Protein AF-A0A537E1N9-F1 (afdb_monomer_lite)

Radius of gyration: 17.87 Å; chains: 1; bounding box: 40×22×60 Å

pLDDT: mean 83.72, std 6.32, range [52.47, 90.75]

Structure (mmCIF, N/CA/C/O backbone):
data_AF-A0A537E1N9-F1
#
_entry.id   AF-A0A537E1N9-F1
#
loop_
_atom_site.group_PDB
_atom_site.id
_atom_site.type_symbol
_atom_site.label_atom_id
_atom_site.label_alt_id
_atom_site.label_comp_id
_atom_site.label_asym_id
_atom_site.label_entity_id
_atom_site.label_seq_id
_atom_site.pdbx_PDB_ins_code
_atom_site.Cartn_x
_atom_site.Cartn_y
_atom_site.Cartn_z
_atom_site.occupancy
_atom_site.B_iso_or_equiv
_atom_site.auth_seq_id
_atom_site.auth_comp_id
_atom_site.auth_asym_id
_atom_site.auth_atom_id
_atom_site.pdbx_PDB_model_num
ATOM 1 N N . MET A 1 1 ? 15.826 2.713 -24.690 1.00 70.06 1 MET A N 1
ATOM 2 C CA . MET A 1 1 ? 16.050 1.469 -23.921 1.00 70.06 1 MET A CA 1
ATOM 3 C C . MET A 1 1 ? 15.708 1.802 -22.484 1.00 70.06 1 MET A C 1
ATOM 5 O O . MET A 1 1 ? 16.089 2.892 -22.082 1.00 70.06 1 MET A O 1
ATOM 9 N N . LEU A 1 2 ? 14.969 0.940 -21.779 1.00 77.25 2 LEU A N 1
ATOM 10 C CA . LEU A 1 2 ? 14.590 1.187 -20.383 1.00 77.25 2 LEU A CA 1
ATOM 11 C C . LEU A 1 2 ? 15.850 1.271 -19.515 1.00 77.25 2 LEU A C 1
ATOM 13 O O . LEU A 1 2 ? 16.695 0.376 -19.615 1.00 77.25 2 LEU A O 1
ATOM 17 N N . ASP A 1 3 ? 15.978 2.306 -18.683 1.00 83.69 3 ASP A N 1
ATOM 18 C CA . ASP A 1 3 ? 17.083 2.378 -17.725 1.00 83.69 3 ASP A CA 1
ATOM 19 C C . ASP A 1 3 ? 17.012 1.169 -16.757 1.00 83.69 3 ASP A C 1
ATOM 21 O O . ASP A 1 3 ? 15.961 0.927 -16.145 1.00 83.69 3 ASP A O 1
ATOM 25 N N . PRO A 1 4 ? 18.099 0.379 -16.615 1.00 82.75 4 PRO A N 1
ATOM 26 C CA . PRO A 1 4 ? 18.143 -0.790 -15.738 1.00 82.75 4 PRO A CA 1
ATOM 27 C C . PRO A 1 4 ? 17.722 -0.534 -14.284 1.00 82.75 4 PRO A C 1
ATOM 29 O O . PRO A 1 4 ? 17.327 -1.483 -13.607 1.00 82.75 4 PRO A O 1
ATOM 32 N N . ILE A 1 5 ? 17.793 0.710 -13.791 1.00 86.69 5 ILE A N 1
ATOM 33 C CA . ILE A 1 5 ? 17.383 1.062 -12.422 1.00 86.69 5 ILE A CA 1
ATOM 34 C C . ILE A 1 5 ? 15.853 1.106 -12.247 1.00 86.69 5 ILE A C 1
ATOM 36 O O . ILE A 1 5 ? 15.350 0.852 -11.153 1.00 86.69 5 ILE A O 1
ATOM 40 N N . VAL A 1 6 ? 15.094 1.384 -13.315 1.00 84.81 6 VAL A N 1
ATOM 41 C CA . VAL A 1 6 ? 13.657 1.713 -13.240 1.00 84.81 6 VAL A CA 1
ATOM 42 C C . VAL A 1 6 ? 12.840 0.534 -12.732 1.00 84.81 6 VAL A C 1
ATOM 44 O O . VAL A 1 6 ? 12.013 0.684 -11.833 1.00 84.81 6 VAL A O 1
ATOM 47 N N . LEU A 1 7 ? 13.081 -0.656 -13.281 1.00 84.88 7 LEU A N 1
ATOM 48 C CA . LEU A 1 7 ? 12.301 -1.841 -12.942 1.00 84.88 7 LEU A CA 1
ATOM 49 C C . LEU A 1 7 ? 12.525 -2.290 -11.478 1.00 84.88 7 LEU A C 1
ATOM 51 O O . LEU A 1 7 ? 11.532 -2.473 -10.769 1.00 84.88 7 LEU A O 1
ATOM 55 N N . PRO A 1 8 ? 13.772 -2.383 -10.962 1.00 87.06 8 PRO A N 1
ATOM 56 C CA . PRO A 1 8 ? 14.021 -2.574 -9.531 1.00 87.06 8 PRO A CA 1
ATOM 57 C C . PRO A 1 8 ? 13.360 -1.518 -8.637 1.00 87.06 8 PRO A C 1
ATOM 59 O O . PRO A 1 8 ? 12.795 -1.870 -7.601 1.00 87.06 8 PRO A O 1
ATOM 62 N N . THR A 1 9 ? 13.390 -0.237 -9.025 1.00 87.81 9 THR A N 1
ATOM 63 C CA . THR A 1 9 ? 12.743 0.840 -8.260 1.00 87.81 9 THR A CA 1
ATOM 64 C C . THR A 1 9 ? 11.230 0.648 -8.182 1.00 87.81 9 THR A C 1
ATOM 66 O O . THR A 1 9 ? 10.661 0.760 -7.097 1.00 87.81 9 THR A O 1
ATOM 69 N N . LEU A 1 10 ? 10.571 0.310 -9.293 1.00 86.94 10 LEU A N 1
ATOM 70 C CA . LEU A 1 10 ? 9.128 0.056 -9.312 1.00 86.94 10 LEU A CA 1
ATOM 71 C C . LEU A 1 10 ? 8.748 -1.157 -8.453 1.00 86.94 10 LEU A C 1
ATOM 73 O O . LEU A 1 10 ? 7.778 -1.084 -7.699 1.00 86.94 10 LEU A O 1
ATOM 77 N N . TYR A 1 11 ? 9.538 -2.236 -8.487 1.00 87.00 11 TYR A N 1
ATOM 78 C CA . TYR A 1 11 ? 9.317 -3.383 -7.601 1.00 87.00 11 TYR A CA 1
ATOM 79 C C . TYR A 1 11 ? 9.483 -3.021 -6.126 1.00 87.00 11 TYR A C 1
ATOM 81 O O . TYR A 1 11 ? 8.659 -3.419 -5.303 1.00 87.00 11 TYR A O 1
ATOM 89 N N . PHE A 1 12 ? 10.509 -2.241 -5.785 1.00 88.62 12 PHE A N 1
ATOM 90 C CA . PHE A 1 12 ? 10.712 -1.771 -4.418 1.00 88.62 12 PHE A CA 1
ATOM 91 C C . PHE A 1 12 ? 9.516 -0.946 -3.919 1.00 88.62 12 PHE A C 1
ATOM 93 O O . PHE A 1 12 ? 9.004 -1.205 -2.828 1.00 88.62 12 PHE A O 1
ATOM 100 N N . ILE A 1 13 ? 9.033 -0.001 -4.734 1.00 88.94 13 ILE A N 1
ATOM 101 C CA . ILE A 1 13 ? 7.858 0.824 -4.416 1.00 88.94 13 ILE A CA 1
ATOM 102 C C . ILE A 1 13 ? 6.621 -0.058 -4.213 1.00 88.94 13 ILE A C 1
ATOM 104 O O . ILE A 1 13 ? 5.921 0.104 -3.216 1.00 88.94 13 ILE A O 1
ATOM 108 N N . ALA A 1 14 ? 6.381 -1.021 -5.104 1.00 86.12 14 ALA A N 1
ATOM 109 C CA . ALA A 1 14 ? 5.219 -1.900 -5.022 1.00 86.12 14 ALA A CA 1
ATOM 110 C C . ALA A 1 14 ? 5.235 -2.791 -3.766 1.00 86.12 14 ALA A C 1
ATOM 112 O O . ALA A 1 14 ? 4.211 -2.957 -3.106 1.00 86.12 14 ALA A O 1
ATOM 113 N N . VAL A 1 15 ? 6.398 -3.329 -3.381 1.00 88.81 15 VAL A N 1
ATOM 114 C CA . VAL A 1 15 ? 6.542 -4.104 -2.135 1.00 88.81 15 VAL A CA 1
ATOM 115 C C . VAL A 1 15 ? 6.265 -3.230 -0.911 1.00 88.81 15 VAL A C 1
ATOM 117 O O . VAL A 1 15 ? 5.561 -3.650 0.007 1.00 88.81 15 VAL A O 1
ATOM 120 N N . LEU A 1 16 ? 6.789 -2.005 -0.895 1.00 90.62 16 LEU A N 1
ATOM 121 C CA . LEU A 1 16 ? 6.580 -1.059 0.199 1.00 90.62 16 LEU A CA 1
ATOM 122 C C . LEU A 1 16 ? 5.106 -0.635 0.316 1.00 90.62 16 LEU A C 1
ATOM 124 O O . LEU A 1 16 ? 4.563 -0.594 1.422 1.00 90.62 16 LEU A O 1
ATOM 128 N N . GLU A 1 17 ? 4.433 -0.406 -0.811 1.00 87.56 17 GLU A N 1
ATOM 129 C CA . GLU A 1 17 ? 2.990 -0.159 -0.860 1.00 87.56 17 GLU A CA 1
ATOM 130 C C . GLU A 1 17 ? 2.198 -1.335 -0.270 1.00 87.56 17 GLU A C 1
ATOM 132 O O . GLU A 1 17 ? 1.332 -1.120 0.581 1.00 87.56 17 GLU A O 1
ATOM 137 N N . LEU A 1 18 ? 2.530 -2.577 -0.642 1.00 87.81 18 LEU A N 1
ATOM 138 C CA . LEU A 1 18 ? 1.873 -3.773 -0.105 1.00 87.81 18 LEU A CA 1
ATOM 139 C C . LEU A 1 18 ? 2.027 -3.894 1.416 1.00 87.81 18 LEU A C 1
ATOM 141 O O . LEU A 1 18 ? 1.071 -4.267 2.098 1.00 87.81 18 LEU A O 1
ATOM 145 N N . ILE A 1 19 ? 3.192 -3.543 1.971 1.00 89.69 19 ILE A N 1
ATOM 146 C CA . ILE A 1 19 ? 3.408 -3.528 3.427 1.00 89.69 19 ILE A CA 1
ATOM 147 C C . ILE A 1 19 ? 2.465 -2.521 4.099 1.00 89.69 19 ILE A C 1
ATOM 149 O O . ILE A 1 19 ? 1.824 -2.848 5.103 1.00 89.69 19 ILE A O 1
ATOM 153 N N . PHE A 1 20 ? 2.335 -1.312 3.546 1.00 89.31 20 PHE A N 1
ATOM 154 C CA . PHE A 1 20 ? 1.418 -0.311 4.091 1.00 89.31 20 PHE A CA 1
ATOM 155 C C . PHE A 1 20 ? -0.040 -0.738 3.981 1.00 89.31 20 PHE A C 1
ATOM 157 O O . PHE A 1 20 ? -0.781 -0.617 4.956 1.00 89.31 20 PHE A O 1
ATOM 164 N N . GLN A 1 21 ? -0.446 -1.294 2.843 1.00 85.00 21 GLN A N 1
ATOM 165 C CA . GLN A 1 21 ? -1.798 -1.807 2.645 1.00 85.00 21 GLN A CA 1
ATOM 166 C C . GLN A 1 21 ? -2.130 -2.947 3.616 1.00 85.00 21 GLN A C 1
ATOM 168 O O . GLN A 1 21 ? -3.184 -2.927 4.253 1.00 85.00 21 GLN A O 1
ATOM 173 N N . ALA A 1 22 ? -1.211 -3.896 3.817 1.00 86.44 22 ALA A N 1
ATOM 174 C CA . ALA A 1 22 ? -1.373 -4.953 4.814 1.00 86.44 22 ALA A CA 1
ATOM 175 C C . ALA A 1 22 ? -1.534 -4.372 6.229 1.00 86.44 22 ALA A C 1
ATOM 177 O O . ALA A 1 22 ? -2.405 -4.797 6.994 1.00 86.44 22 ALA A O 1
ATOM 178 N N . GLY A 1 23 ? -0.748 -3.345 6.560 1.00 86.69 23 GLY A N 1
ATOM 179 C CA . GLY A 1 23 ? -0.878 -2.605 7.809 1.00 86.69 23 GLY A CA 1
ATOM 180 C C . GLY A 1 23 ? -2.237 -1.913 7.965 1.00 86.69 23 GLY A C 1
ATOM 181 O O . GLY A 1 23 ? -2.839 -1.991 9.037 1.00 86.69 23 GLY A O 1
ATOM 182 N N . VAL A 1 24 ? -2.757 -1.285 6.904 1.00 87.19 24 VAL A N 1
ATOM 183 C CA . VAL A 1 24 ? -4.100 -0.676 6.883 1.00 87.19 24 VAL A CA 1
ATOM 184 C C . VAL A 1 24 ? -5.161 -1.720 7.206 1.00 87.19 24 VAL A C 1
ATOM 186 O O . VAL A 1 24 ? -5.960 -1.501 8.113 1.00 87.19 24 VAL A O 1
ATOM 189 N N . VAL A 1 25 ? -5.148 -2.868 6.522 1.00 84.81 25 VAL A N 1
ATOM 190 C CA . VAL A 1 25 ? -6.116 -3.952 6.753 1.00 84.81 25 VAL A CA 1
ATOM 191 C C . VAL A 1 25 ? -6.033 -4.459 8.196 1.00 84.81 25 VAL A C 1
ATOM 193 O O . VAL A 1 25 ? -7.060 -4.604 8.862 1.00 84.81 25 VAL A O 1
ATOM 196 N N . PHE A 1 26 ? -4.818 -4.653 8.718 1.00 87.38 26 PHE A N 1
ATOM 197 C CA . PHE A 1 26 ? -4.600 -5.092 10.095 1.00 87.38 26 PHE A CA 1
ATOM 198 C C . PHE A 1 26 ? -5.163 -4.102 11.128 1.00 87.38 26 PHE A C 1
ATOM 200 O O . PHE A 1 26 ? -5.935 -4.489 12.012 1.00 87.38 26 PHE A O 1
ATOM 207 N N . TYR A 1 27 ? -4.814 -2.816 11.027 1.00 86.00 27 TYR A N 1
ATOM 208 C CA . TYR A 1 27 ? -5.291 -1.809 11.978 1.00 86.00 27 TYR A CA 1
ATOM 209 C C . TYR A 1 27 ? -6.782 -1.520 11.816 1.00 86.00 27 TYR A C 1
ATOM 211 O O . TYR A 1 27 ? -7.466 -1.285 12.812 1.00 86.00 27 TYR A O 1
ATOM 219 N N . ALA A 1 28 ? -7.318 -1.609 10.600 1.00 85.38 28 ALA A N 1
ATOM 220 C CA . ALA A 1 28 ? -8.743 -1.467 10.358 1.00 85.38 28 ALA A CA 1
ATOM 221 C C . ALA A 1 28 ? -9.544 -2.607 11.010 1.00 85.38 28 ALA A C 1
ATOM 223 O O . ALA A 1 28 ? -10.547 -2.367 11.689 1.00 85.38 28 ALA A O 1
ATOM 224 N N . TYR A 1 29 ? -9.063 -3.849 10.899 1.00 84.50 29 TYR A N 1
ATOM 225 C CA . TYR A 1 29 ? -9.638 -4.978 11.628 1.00 84.50 29 TYR A CA 1
ATOM 226 C C . TYR A 1 29 ? -9.588 -4.751 13.146 1.00 84.50 29 TYR A C 1
ATOM 228 O O . TYR A 1 29 ? -10.586 -4.944 13.844 1.00 84.50 29 TYR A O 1
ATOM 236 N N . LYS A 1 30 ? -8.456 -4.252 13.659 1.00 84.50 30 LYS A N 1
ATOM 237 C CA . LYS A 1 30 ? -8.300 -3.929 15.083 1.00 84.50 30 LYS A CA 1
ATOM 238 C C . LYS A 1 30 ? -9.312 -2.885 15.562 1.00 84.50 30 LYS A C 1
ATOM 240 O O . LYS A 1 30 ? -9.941 -3.097 16.593 1.00 84.50 30 LYS A O 1
ATOM 245 N N . VAL A 1 31 ? -9.504 -1.800 14.810 1.00 83.00 31 VAL A N 1
ATOM 246 C CA . VAL A 1 31 ? -10.512 -0.770 15.115 1.00 83.00 31 VAL A CA 1
ATOM 247 C C . VAL A 1 31 ? -11.913 -1.375 15.134 1.00 83.00 31 VAL A C 1
ATOM 249 O O . VAL A 1 31 ? -12.638 -1.165 16.099 1.00 83.00 31 VAL A O 1
ATOM 252 N N . THR A 1 32 ? -12.256 -2.205 14.144 1.00 85.06 32 THR A N 1
ATOM 253 C CA . THR A 1 32 ? -13.564 -2.891 14.071 1.00 85.06 32 THR A CA 1
ATOM 254 C C . THR A 1 32 ? -13.861 -3.702 15.325 1.00 85.06 32 THR A C 1
ATOM 256 O O . THR A 1 32 ? -14.991 -3.720 15.808 1.00 85.06 32 THR A O 1
ATOM 259 N N . ARG A 1 33 ? -12.836 -4.355 15.884 1.00 82.19 33 ARG A N 1
ATOM 260 C CA . ARG A 1 33 ? -12.965 -5.129 17.119 1.00 82.19 33 ARG A CA 1
ATOM 261 C C . ARG A 1 33 ? -13.255 -4.251 18.343 1.00 82.19 33 ARG A C 1
ATOM 263 O O . ARG A 1 33 ? -13.871 -4.737 19.283 1.00 82.19 33 ARG A O 1
ATOM 270 N N . ILE A 1 34 ? -12.804 -2.995 18.344 1.00 81.00 34 ILE A N 1
ATOM 271 C CA . ILE A 1 34 ? -12.964 -2.059 19.466 1.00 81.00 34 ILE A CA 1
ATOM 272 C C . ILE A 1 34 ? -14.288 -1.298 19.362 1.00 81.00 34 ILE A C 1
ATOM 274 O O . ILE A 1 34 ? -15.034 -1.226 20.330 1.00 81.00 34 ILE A O 1
ATOM 278 N N . THR A 1 35 ? -14.585 -0.724 18.196 1.00 79.19 35 THR A N 1
ATOM 279 C CA . THR A 1 35 ? -15.746 0.159 18.003 1.00 79.19 35 THR A CA 1
ATOM 280 C C . THR A 1 35 ? -17.029 -0.589 17.660 1.00 79.19 35 THR A C 1
ATOM 282 O O . THR A 1 35 ? -18.100 0.011 17.625 1.00 79.19 35 THR A O 1
ATOM 285 N N . GLY A 1 36 ? -16.926 -1.880 17.342 1.00 74.94 36 GLY A N 1
ATOM 286 C CA . GLY A 1 36 ? -17.983 -2.599 16.648 1.00 74.94 36 GLY A CA 1
ATOM 287 C C . GLY A 1 36 ? -18.074 -2.199 15.173 1.00 74.94 36 GLY A C 1
ATOM 288 O O . GLY A 1 36 ? -17.376 -1.309 14.677 1.00 74.94 36 GLY A O 1
ATOM 289 N N . SER A 1 37 ? -18.942 -2.901 14.451 1.00 75.56 37 SER A N 1
ATOM 290 C CA . SER A 1 37 ? -19.114 -2.763 13.007 1.00 75.56 37 SER A CA 1
ATOM 291 C C . SER A 1 37 ? -20.320 -1.877 12.689 1.00 75.56 37 SER A C 1
ATOM 293 O O . SER A 1 37 ? -21.457 -2.289 12.904 1.00 75.56 37 SER A O 1
ATOM 295 N N . PHE A 1 38 ? -20.090 -0.683 12.133 1.00 82.75 38 PHE A N 1
ATOM 296 C CA . PHE A 1 38 ? -21.149 0.155 11.559 1.00 82.7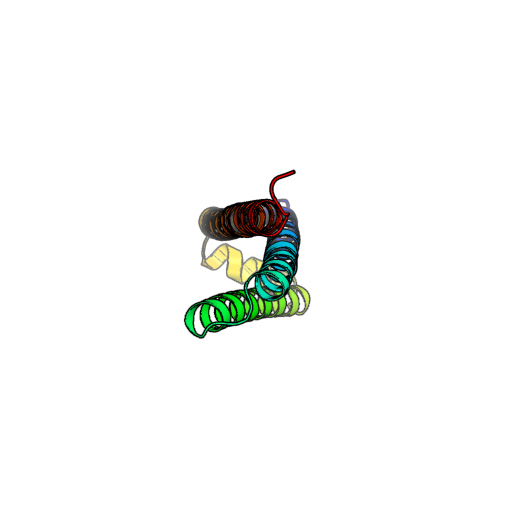5 38 PHE A CA 1
ATOM 297 C C . PHE A 1 38 ? -20.991 0.280 10.041 1.00 82.75 38 PHE A C 1
ATOM 299 O O . PHE A 1 38 ? -19.882 0.224 9.512 1.00 82.75 38 PHE A O 1
ATOM 306 N N . ARG A 1 39 ? -22.111 0.472 9.331 1.00 79.19 39 ARG A N 1
ATOM 307 C CA . ARG A 1 39 ? -22.190 0.351 7.864 1.00 79.19 39 ARG A CA 1
ATOM 308 C C . ARG A 1 39 ? -21.160 1.201 7.108 1.00 79.19 39 ARG A C 1
ATOM 310 O O . ARG A 1 39 ? -20.580 0.730 6.136 1.00 79.19 39 ARG A O 1
ATOM 317 N N . ALA A 1 40 ? -20.912 2.438 7.536 1.00 80.25 40 ALA A N 1
ATOM 318 C CA . ALA A 1 40 ? -19.911 3.288 6.889 1.00 80.25 40 ALA A CA 1
ATOM 319 C C . ALA A 1 40 ? -18.480 2.764 7.108 1.00 80.25 40 ALA A C 1
ATOM 321 O O . ALA A 1 40 ? -17.702 2.699 6.161 1.00 80.25 40 ALA A O 1
ATOM 322 N N . TRP A 1 41 ? -18.153 2.306 8.317 1.00 82.50 41 TRP A N 1
ATOM 323 C CA . TRP A 1 41 ? -16.852 1.713 8.619 1.00 82.50 41 TRP A CA 1
ATOM 324 C C . TRP A 1 41 ? -16.603 0.423 7.839 1.00 82.50 41 TRP A C 1
ATOM 326 O O . TRP A 1 41 ? -15.545 0.269 7.238 1.00 82.50 41 TRP A O 1
ATOM 336 N N . THR A 1 42 ? -17.598 -0.461 7.735 1.00 83.38 42 THR A N 1
ATOM 337 C CA . THR A 1 42 ? -17.473 -1.675 6.912 1.00 83.38 42 THR A CA 1
ATOM 338 C C . THR A 1 42 ? -17.254 -1.367 5.437 1.00 83.38 42 THR A C 1
ATOM 340 O O . THR A 1 42 ? -16.474 -2.057 4.791 1.00 83.38 42 THR A O 1
ATOM 343 N N . MET A 1 43 ? -17.899 -0.322 4.903 1.00 84.88 43 MET A N 1
ATOM 344 C CA . MET A 1 43 ? -17.700 0.100 3.510 1.00 84.88 43 MET A CA 1
ATOM 345 C C . MET A 1 43 ? -16.287 0.651 3.287 1.00 84.88 43 MET A C 1
ATOM 347 O O . MET A 1 43 ? -15.676 0.351 2.267 1.00 84.88 43 MET A O 1
ATOM 351 N N . ILE A 1 44 ? -15.747 1.404 4.251 1.00 83.56 44 ILE A N 1
ATOM 352 C CA . ILE A 1 44 ? -14.364 1.902 4.212 1.00 83.56 44 ILE A CA 1
ATOM 353 C C . ILE A 1 44 ? -13.371 0.734 4.226 1.00 83.56 44 ILE A C 1
ATOM 355 O O . ILE A 1 44 ? -12.458 0.694 3.404 1.00 83.56 44 ILE A O 1
ATOM 359 N N . ILE A 1 45 ? -13.571 -0.249 5.109 1.00 80.75 45 ILE A N 1
ATOM 360 C CA . ILE A 1 45 ? -12.723 -1.447 5.156 1.00 80.75 45 ILE A CA 1
ATOM 361 C C . ILE A 1 45 ? -12.807 -2.226 3.850 1.00 80.75 45 ILE A C 1
ATOM 363 O O . ILE A 1 45 ? -11.770 -2.580 3.299 1.00 80.75 45 ILE A O 1
ATOM 367 N N . ALA A 1 46 ? -14.016 -2.460 3.338 1.00 84.88 46 ALA A N 1
ATOM 368 C CA . ALA A 1 46 ? -14.212 -3.162 2.077 1.00 84.88 46 ALA A CA 1
ATOM 369 C C . ALA A 1 46 ? -13.510 -2.444 0.915 1.00 84.88 46 ALA A C 1
ATOM 371 O O . ALA A 1 46 ? -12.846 -3.096 0.114 1.00 84.88 46 ALA A O 1
ATOM 372 N N . ALA A 1 47 ? -13.591 -1.110 0.854 1.00 85.75 47 ALA A N 1
ATOM 373 C CA . ALA A 1 47 ? -12.883 -0.318 -0.146 1.00 85.75 47 ALA A CA 1
ATOM 374 C C . ALA A 1 47 ? -11.362 -0.494 -0.033 1.00 85.75 47 ALA A C 1
ATOM 376 O O . ALA A 1 47 ? -10.706 -0.765 -1.036 1.00 85.75 47 ALA A O 1
ATOM 377 N N . PHE A 1 48 ? -10.798 -0.420 1.177 1.00 82.69 48 PHE A N 1
ATOM 378 C CA . PHE A 1 48 ? -9.368 -0.665 1.370 1.00 82.69 48 PHE A CA 1
ATOM 379 C C . PHE A 1 48 ? -8.968 -2.089 0.991 1.00 82.69 48 PHE A C 1
ATOM 381 O O . PHE A 1 48 ? -7.978 -2.260 0.290 1.00 82.69 48 PHE A O 1
ATOM 388 N N . SER A 1 49 ? -9.751 -3.099 1.374 1.00 82.06 49 SER A N 1
ATOM 389 C CA . SER A 1 49 ? -9.498 -4.488 0.982 1.00 82.06 49 SER A CA 1
ATOM 390 C C . SER A 1 49 ? -9.524 -4.675 -0.536 1.00 82.06 49 SER A C 1
ATOM 392 O O . SER A 1 49 ? -8.655 -5.355 -1.072 1.00 82.06 49 SER A O 1
ATOM 394 N N . LEU A 1 50 ? -10.471 -4.048 -1.243 1.00 87.69 50 LEU A N 1
ATOM 395 C CA . LEU A 1 50 ? -10.533 -4.091 -2.707 1.00 87.69 50 LEU A CA 1
ATOM 396 C C . LEU A 1 50 ? -9.313 -3.429 -3.354 1.00 87.69 50 LEU A C 1
ATOM 398 O O . LEU A 1 50 ? -8.741 -4.004 -4.277 1.00 87.69 50 LEU A O 1
ATOM 402 N N . LEU A 1 51 ? -8.881 -2.270 -2.848 1.00 83.81 51 LEU A N 1
ATOM 403 C CA . LEU A 1 51 ? -7.663 -1.603 -3.317 1.00 83.81 51 LEU A CA 1
ATOM 404 C C . LEU A 1 51 ? -6.420 -2.468 -3.071 1.00 83.81 51 LEU A C 1
ATOM 406 O O . LEU A 1 51 ? -5.568 -2.583 -3.945 1.00 83.81 51 LEU A O 1
ATOM 410 N N . THR A 1 52 ? -6.343 -3.147 -1.923 1.00 80.75 52 THR A N 1
ATOM 411 C CA . THR A 1 52 ? -5.252 -4.088 -1.641 1.00 80.75 52 THR A CA 1
ATOM 412 C C . THR A 1 52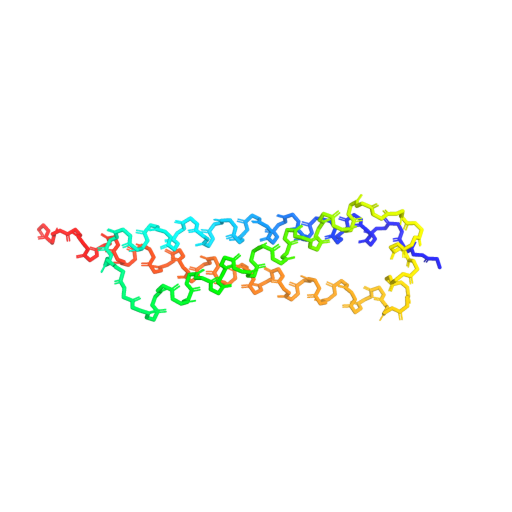 ? -5.249 -5.265 -2.610 1.00 80.75 52 THR A C 1
ATOM 414 O O . THR A 1 52 ? -4.204 -5.620 -3.150 1.00 80.75 52 THR A O 1
ATOM 417 N N . ILE A 1 53 ? -6.416 -5.854 -2.883 1.00 84.56 53 ILE A N 1
ATOM 418 C CA . ILE A 1 53 ? -6.545 -6.932 -3.872 1.00 84.56 53 ILE A CA 1
ATOM 419 C C . ILE A 1 53 ? -6.106 -6.435 -5.253 1.00 84.56 53 ILE A C 1
ATOM 421 O O . ILE A 1 53 ? -5.365 -7.136 -5.936 1.00 84.56 53 ILE A O 1
ATOM 425 N N . GLN A 1 54 ? -6.503 -5.224 -5.649 1.00 85.88 54 GLN A N 1
ATOM 426 C CA . GLN A 1 54 ? -6.088 -4.624 -6.914 1.00 85.88 54 GLN A CA 1
ATOM 427 C C . GLN A 1 54 ? -4.562 -4.486 -7.014 1.00 85.88 54 GLN A C 1
ATOM 429 O O . GLN A 1 54 ? -3.996 -4.902 -8.025 1.00 85.88 54 GLN A O 1
ATOM 434 N N . SER A 1 55 ? -3.888 -3.963 -5.984 1.00 82.19 55 SER A N 1
ATOM 435 C CA . SER A 1 55 ? -2.421 -3.839 -5.984 1.00 82.19 55 SER A CA 1
ATOM 436 C C . SER A 1 55 ? -1.728 -5.207 -6.018 1.00 82.19 55 SER A C 1
ATOM 438 O O . SER A 1 55 ? -0.760 -5.379 -6.758 1.00 82.19 55 SER A O 1
ATOM 440 N N . ILE A 1 56 ? -2.250 -6.215 -5.303 1.00 82.25 56 ILE A N 1
ATOM 441 C CA . ILE A 1 56 ? -1.733 -7.595 -5.366 1.00 82.25 56 ILE A CA 1
ATOM 442 C C . ILE A 1 56 ? -1.878 -8.164 -6.781 1.00 82.25 56 ILE A C 1
ATOM 444 O O . ILE A 1 56 ? -0.915 -8.695 -7.328 1.00 82.25 56 ILE A O 1
ATOM 448 N N . VAL A 1 57 ? -3.060 -8.042 -7.391 1.00 86.06 57 VAL A N 1
ATOM 449 C CA . VAL A 1 57 ? -3.311 -8.527 -8.756 1.00 86.06 57 VAL A CA 1
ATOM 450 C C . VAL A 1 57 ? -2.394 -7.821 -9.755 1.00 86.06 57 VAL A C 1
ATOM 452 O O . VAL A 1 57 ? -1.794 -8.484 -10.597 1.00 86.06 57 VAL A O 1
ATOM 455 N N . GLY A 1 58 ? -2.224 -6.501 -9.634 1.00 82.50 58 GLY A N 1
ATOM 456 C CA . GLY A 1 58 ? -1.303 -5.731 -10.471 1.00 82.50 58 GLY A CA 1
ATOM 457 C C . GLY A 1 58 ? 0.141 -6.225 -10.365 1.00 82.50 58 GLY A C 1
ATOM 458 O O . GLY A 1 58 ? 0.803 -6.428 -11.385 1.00 82.50 58 GLY A O 1
ATOM 459 N N . LEU A 1 59 ? 0.614 -6.501 -9.148 1.00 80.88 59 LEU A N 1
ATOM 460 C CA . LEU A 1 59 ? 1.954 -7.040 -8.919 1.00 80.88 59 LEU A CA 1
ATOM 461 C C . LEU A 1 59 ? 2.107 -8.460 -9.482 1.00 80.88 59 LEU A C 1
ATOM 463 O O . LEU A 1 59 ? 3.088 -8.736 -10.164 1.00 80.88 59 LEU A O 1
ATOM 467 N N . VAL A 1 60 ? 1.133 -9.347 -9.261 1.00 84.06 60 VAL A N 1
ATOM 468 C CA . VAL A 1 60 ? 1.155 -10.721 -9.795 1.00 84.06 60 VAL A CA 1
ATOM 469 C C . VAL A 1 60 ? 1.189 -10.720 -11.322 1.00 84.06 60 VAL A C 1
ATOM 471 O O . VAL A 1 60 ? 1.978 -11.457 -11.912 1.00 84.06 60 VAL A O 1
ATOM 474 N N . LEU A 1 61 ? 0.381 -9.878 -11.969 1.00 82.69 61 LEU A N 1
ATOM 475 C CA . LEU A 1 61 ? 0.396 -9.731 -13.425 1.00 82.69 61 LEU A CA 1
ATOM 476 C C . LEU A 1 61 ? 1.747 -9.209 -13.916 1.00 82.69 61 LEU A C 1
ATOM 478 O O . LEU A 1 61 ? 2.296 -9.756 -14.867 1.00 82.69 61 LEU A O 1
ATOM 482 N N . THR A 1 62 ? 2.314 -8.214 -13.230 1.00 81.12 62 THR A N 1
ATOM 483 C CA . THR A 1 62 ? 3.642 -7.675 -13.559 1.00 81.12 62 THR A CA 1
ATOM 484 C C . THR A 1 62 ? 4.724 -8.748 -13.423 1.00 81.12 62 THR A C 1
ATOM 486 O O . THR A 1 62 ? 5.563 -8.873 -14.299 1.00 81.12 62 THR A O 1
ATOM 489 N N . LEU A 1 63 ? 4.679 -9.586 -12.385 1.00 81.31 63 LEU A N 1
ATOM 490 C CA . LEU A 1 63 ? 5.628 -10.692 -12.205 1.00 8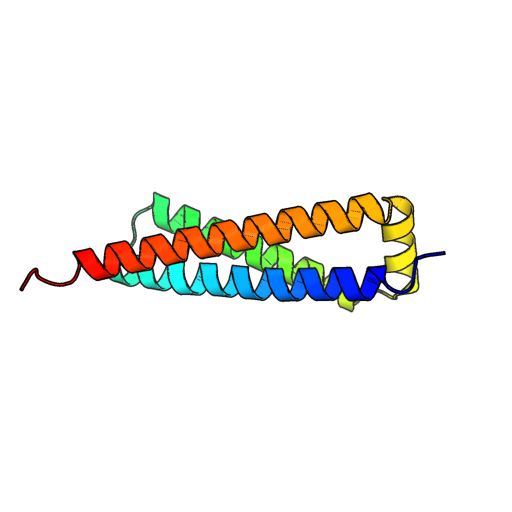1.31 63 LEU A CA 1
ATOM 491 C C . LEU A 1 63 ? 5.425 -11.849 -13.197 1.00 81.31 63 LEU A C 1
ATOM 493 O O . LEU A 1 63 ? 6.350 -12.626 -13.420 1.00 81.31 63 LEU A O 1
ATOM 497 N N . SER A 1 64 ? 4.226 -11.985 -13.767 1.00 82.94 64 SER A N 1
ATOM 498 C CA . SER A 1 64 ? 3.889 -13.048 -14.725 1.00 82.94 64 SER A CA 1
ATOM 499 C C . SER A 1 64 ? 4.239 -12.684 -16.170 1.00 82.94 64 SER A C 1
ATOM 501 O O . SER A 1 64 ? 4.254 -13.559 -17.035 1.00 82.94 64 SER A O 1
ATOM 503 N N . LEU A 1 65 ? 4.483 -11.402 -16.448 1.00 81.94 65 LEU A N 1
ATOM 504 C 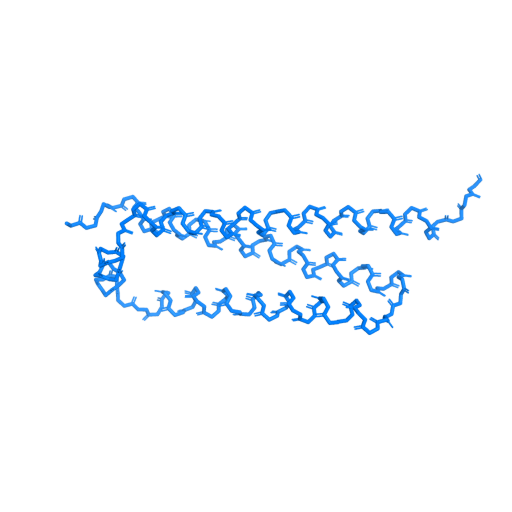CA . LEU A 1 65 ? 4.802 -10.909 -17.782 1.00 81.94 65 LEU A CA 1
ATOM 505 C C . LEU A 1 65 ? 6.309 -11.015 -18.071 1.00 81.94 65 LEU A C 1
ATOM 507 O O . LEU A 1 65 ? 7.132 -10.776 -17.184 1.00 81.94 65 LEU A O 1
ATOM 511 N N . PRO A 1 66 ? 6.696 -11.311 -19.325 1.00 86.06 66 PRO A N 1
ATOM 512 C CA . PRO A 1 66 ? 8.077 -11.180 -19.771 1.00 86.06 66 PRO A CA 1
ATOM 513 C C . PRO A 1 66 ? 8.607 -9.752 -19.563 1.00 86.06 66 PRO A C 1
ATOM 515 O O . PRO A 1 66 ? 7.910 -8.765 -19.817 1.00 86.06 66 PRO A O 1
ATOM 518 N N . THR A 1 67 ? 9.852 -9.625 -19.101 1.00 79.69 67 THR A N 1
ATOM 519 C CA . THR A 1 67 ? 10.473 -8.335 -18.752 1.00 79.69 67 THR A CA 1
ATOM 520 C C . THR A 1 67 ? 10.574 -7.366 -19.930 1.00 79.69 67 THR A C 1
ATOM 522 O O . THR A 1 67 ? 10.503 -6.154 -19.733 1.00 79.69 67 THR A O 1
ATOM 525 N N . ASP A 1 68 ? 10.685 -7.876 -21.153 1.00 82.38 68 ASP A N 1
ATOM 526 C CA . ASP A 1 68 ? 10.657 -7.115 -22.403 1.00 82.38 68 ASP A CA 1
ATOM 527 C C . ASP A 1 68 ? 9.286 -6.474 -22.670 1.00 82.38 68 ASP A C 1
ATOM 529 O O . ASP A 1 68 ? 9.217 -5.310 -23.077 1.00 82.38 68 ASP A O 1
ATOM 533 N N . GLN A 1 69 ? 8.191 -7.175 -22.362 1.00 83.69 69 GLN A N 1
ATOM 534 C CA . GLN A 1 69 ? 6.837 -6.632 -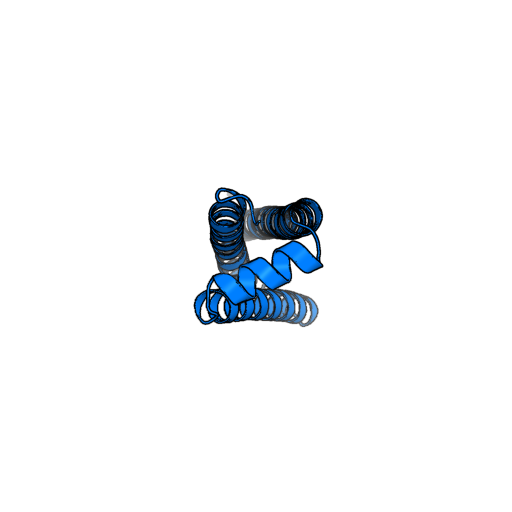22.504 1.00 83.69 69 GLN A CA 1
ATOM 535 C C . GLN A 1 69 ? 6.582 -5.519 -21.485 1.00 83.69 69 GLN A C 1
ATOM 537 O O . GLN A 1 69 ? 6.070 -4.458 -21.845 1.00 83.69 69 GLN A O 1
ATOM 542 N N . ILE A 1 70 ? 7.016 -5.708 -20.238 1.00 82.06 70 ILE A N 1
ATOM 543 C CA . ILE A 1 70 ? 6.913 -4.685 -19.187 1.00 82.06 70 ILE A CA 1
ATOM 544 C C . ILE A 1 70 ? 7.740 -3.452 -19.558 1.00 82.06 70 ILE A C 1
ATOM 546 O O . ILE A 1 70 ? 7.255 -2.327 -19.455 1.00 82.06 70 ILE A O 1
ATOM 550 N N . ALA A 1 71 ? 8.965 -3.650 -20.052 1.00 82.94 71 ALA A N 1
ATOM 551 C CA . ALA A 1 71 ? 9.808 -2.552 -20.502 1.00 82.94 71 ALA A CA 1
ATOM 552 C C . ALA A 1 71 ? 9.159 -1.773 -21.653 1.00 82.94 71 ALA A C 1
ATOM 554 O O . ALA A 1 71 ? 9.154 -0.543 -21.627 1.00 82.94 71 ALA A O 1
ATOM 555 N N . SER A 1 72 ? 8.542 -2.464 -22.618 1.00 84.81 72 SER A N 1
ATOM 556 C CA . SER A 1 72 ? 7.815 -1.807 -23.710 1.00 84.81 72 SER A CA 1
ATOM 557 C C . SER A 1 72 ? 6.652 -0.946 -23.195 1.00 84.81 72 SER A C 1
ATOM 559 O O . SER A 1 72 ? 6.525 0.213 -23.591 1.00 84.81 72 SER A O 1
ATOM 561 N N . LEU A 1 73 ? 5.882 -1.446 -22.222 1.00 84.31 73 LEU A N 1
ATOM 562 C CA . LEU A 1 73 ? 4.779 -0.717 -21.593 1.00 84.31 73 LEU A CA 1
ATOM 563 C C . LEU A 1 73 ? 5.274 0.526 -20.846 1.00 84.31 73 LEU A C 1
ATOM 565 O O . LEU A 1 73 ? 4.757 1.619 -21.076 1.00 84.31 73 LEU A O 1
ATOM 569 N N . ILE A 1 74 ? 6.313 0.392 -20.017 1.00 85.50 74 ILE A N 1
ATOM 570 C CA . ILE A 1 74 ? 6.890 1.523 -19.274 1.00 85.50 74 ILE A CA 1
ATOM 571 C C . ILE A 1 74 ? 7.426 2.579 -20.243 1.00 85.50 74 ILE A C 1
ATOM 573 O O . ILE A 1 74 ? 7.148 3.765 -20.079 1.00 85.50 74 ILE A O 1
ATOM 577 N N . THR A 1 75 ? 8.146 2.166 -21.289 1.00 85.56 75 THR A N 1
ATOM 578 C CA . THR A 1 75 ? 8.665 3.114 -22.286 1.00 85.56 75 THR A CA 1
ATOM 579 C C . THR A 1 75 ? 7.553 3.807 -23.077 1.00 85.56 75 THR A C 1
ATOM 581 O O . THR A 1 75 ? 7.728 4.962 -23.453 1.00 85.56 75 THR A O 1
ATOM 584 N N . SER A 1 76 ? 6.398 3.158 -23.281 1.00 87.44 76 SER A N 1
ATOM 585 C CA . SER A 1 76 ? 5.246 3.761 -23.969 1.00 87.44 76 SER A CA 1
ATOM 586 C C . SER A 1 76 ? 4.534 4.838 -23.143 1.00 87.44 76 SER A C 1
ATOM 588 O O . SER A 1 76 ? 4.074 5.834 -23.697 1.00 87.44 76 SER A O 1
ATOM 590 N N . VAL A 1 77 ? 4.467 4.663 -21.819 1.00 85.12 77 VAL A N 1
ATOM 591 C CA . VAL A 1 77 ? 3.848 5.619 -20.882 1.00 85.12 77 VAL A CA 1
ATOM 592 C C . VAL A 1 77 ? 4.834 6.718 -20.470 1.00 85.12 77 VAL A C 1
ATOM 594 O O . VAL A 1 77 ? 4.435 7.847 -20.173 1.00 85.12 77 VAL A O 1
ATOM 597 N N . GLY A 1 78 ? 6.123 6.388 -20.462 1.00 88.00 78 GLY A N 1
ATOM 598 C CA . GLY A 1 78 ? 7.209 7.203 -19.943 1.00 88.00 78 GLY A CA 1
ATOM 599 C C . GLY A 1 78 ? 7.723 6.664 -18.606 1.00 88.00 78 GLY A C 1
ATOM 600 O O . GLY A 1 78 ? 6.967 6.308 -17.701 1.00 88.00 78 GLY A O 1
ATOM 601 N N . GLU A 1 79 ? 9.044 6.622 -18.457 1.00 86.38 79 GLU A N 1
ATOM 602 C CA . GLU A 1 79 ? 9.692 6.126 -17.237 1.00 86.38 79 GLU A CA 1
ATOM 603 C C . GLU A 1 79 ? 9.395 7.043 -16.045 1.00 86.38 79 GLU A C 1
ATOM 605 O O . GLU A 1 79 ? 8.946 6.592 -14.992 1.00 86.38 79 GLU A O 1
ATOM 610 N N . THR A 1 80 ? 9.565 8.354 -16.236 1.00 85.06 80 THR A N 1
ATOM 611 C CA . THR A 1 80 ? 9.335 9.364 -15.196 1.00 85.06 80 THR A CA 1
ATOM 612 C C . THR A 1 80 ? 7.882 9.400 -14.738 1.00 85.06 80 THR A C 1
ATOM 614 O O . THR A 1 80 ? 7.620 9.485 -13.540 1.00 85.06 80 THR A O 1
ATOM 617 N N . THR A 1 81 ? 6.932 9.314 -15.671 1.00 86.31 81 THR A N 1
ATOM 618 C CA . THR A 1 81 ? 5.496 9.288 -15.362 1.00 86.31 81 THR A CA 1
ATOM 619 C C . THR A 1 81 ? 5.141 8.026 -14.581 1.00 86.31 81 THR A C 1
ATOM 621 O O . THR A 1 81 ? 4.484 8.122 -13.549 1.00 86.31 81 THR A O 1
ATOM 624 N N . THR A 1 82 ? 5.657 6.864 -14.992 1.00 86.50 82 THR A N 1
ATOM 625 C CA . THR A 1 82 ? 5.414 5.584 -14.307 1.00 86.50 82 THR A CA 1
ATOM 626 C C . THR A 1 82 ? 5.976 5.570 -12.882 1.00 86.50 82 THR A C 1
ATOM 628 O O . THR A 1 82 ? 5.277 5.173 -11.943 1.00 86.50 82 THR A O 1
ATOM 631 N N . ILE A 1 83 ? 7.214 6.042 -12.688 1.00 86.81 83 ILE A N 1
ATOM 632 C CA . ILE A 1 83 ? 7.835 6.146 -11.357 1.00 86.81 83 ILE A CA 1
ATOM 633 C C . ILE A 1 83 ? 7.055 7.122 -10.479 1.00 86.81 83 ILE A C 1
ATOM 635 O O . ILE A 1 83 ? 6.752 6.804 -9.327 1.00 86.81 83 ILE A O 1
ATOM 639 N N . LEU A 1 84 ? 6.706 8.297 -11.009 1.00 88.62 84 LEU A N 1
ATOM 640 C CA . LEU A 1 84 ? 5.998 9.319 -10.247 1.00 88.62 84 LEU A CA 1
ATOM 641 C C . LEU A 1 84 ? 4.613 8.829 -9.816 1.00 88.62 84 LEU A C 1
ATOM 643 O O . LEU A 1 84 ? 4.283 8.926 -8.637 1.00 88.62 84 LEU A O 1
ATOM 647 N N . SER A 1 85 ? 3.831 8.248 -10.729 1.00 87.06 85 SER A N 1
ATOM 648 C CA . SER A 1 85 ? 2.514 7.687 -10.411 1.00 87.06 85 SER A CA 1
ATOM 649 C C . SER A 1 85 ? 2.602 6.588 -9.353 1.00 87.06 85 SER A C 1
ATOM 651 O O . SER A 1 85 ? 1.853 6.626 -8.382 1.00 87.06 85 SER A O 1
ATOM 653 N N . SER A 1 86 ? 3.559 5.664 -9.482 1.00 86.12 86 SER A N 1
ATOM 654 C CA . SER A 1 86 ? 3.768 4.599 -8.490 1.00 86.12 86 SER A CA 1
ATOM 655 C C . SER A 1 86 ? 4.157 5.169 -7.122 1.00 86.12 86 SER A C 1
ATOM 657 O O . SER A 1 86 ? 3.655 4.737 -6.088 1.00 86.12 86 SER A O 1
ATOM 659 N N . THR A 1 87 ? 5.004 6.201 -7.110 1.00 87.56 87 THR A N 1
ATOM 660 C CA . THR A 1 87 ? 5.418 6.890 -5.880 1.00 87.56 87 THR A CA 1
ATOM 661 C C . THR A 1 87 ? 4.238 7.582 -5.199 1.00 87.56 87 THR A C 1
ATOM 663 O O . THR A 1 87 ? 4.082 7.476 -3.984 1.00 87.56 87 THR A O 1
ATOM 666 N N . VAL A 1 88 ? 3.377 8.266 -5.961 1.00 90.75 88 VAL A N 1
ATOM 667 C CA . VAL A 1 88 ? 2.169 8.917 -5.428 1.00 90.75 88 VAL A CA 1
ATOM 668 C C . VAL A 1 88 ? 1.242 7.889 -4.780 1.00 90.75 88 VAL A C 1
ATOM 670 O O . VAL A 1 88 ? 0.765 8.121 -3.668 1.00 90.75 88 VAL A O 1
ATOM 673 N N . THR A 1 89 ? 1.032 6.740 -5.423 1.00 87.38 89 THR A N 1
ATOM 674 C CA . THR A 1 89 ? 0.214 5.653 -4.866 1.00 87.38 89 THR A CA 1
ATOM 675 C C . THR A 1 89 ? 0.820 5.095 -3.578 1.00 87.38 89 THR A C 1
ATOM 677 O O . THR A 1 89 ? 0.112 4.955 -2.579 1.00 87.38 89 THR A O 1
ATOM 680 N N . ALA A 1 90 ? 2.136 4.878 -3.539 1.00 86.94 90 ALA A N 1
ATOM 681 C CA . ALA A 1 90 ? 2.821 4.420 -2.333 1.00 86.94 90 ALA A CA 1
ATOM 682 C C . ALA A 1 90 ? 2.725 5.432 -1.177 1.00 86.94 90 ALA A C 1
ATOM 684 O O . ALA A 1 90 ? 2.484 5.041 -0.033 1.00 86.94 90 ALA A O 1
ATOM 685 N N . ILE A 1 91 ? 2.842 6.736 -1.460 1.00 90.38 91 ILE A N 1
ATOM 686 C CA . ILE A 1 91 ? 2.644 7.800 -0.461 1.00 90.38 91 ILE A CA 1
ATOM 687 C C . ILE A 1 91 ? 1.197 7.807 0.039 1.00 90.38 91 ILE A C 1
ATOM 689 O O . ILE A 1 91 ? 0.971 7.904 1.245 1.00 90.38 91 ILE A O 1
ATOM 693 N N . ALA A 1 92 ? 0.211 7.668 -0.850 1.00 87.88 92 ALA A N 1
ATOM 694 C CA . ALA A 1 92 ? -1.188 7.555 -0.448 1.00 87.88 92 ALA A CA 1
ATOM 695 C C . ALA A 1 92 ? -1.406 6.339 0.471 1.00 87.88 92 ALA A C 1
ATOM 697 O O . ALA A 1 92 ? -2.046 6.468 1.515 1.00 87.88 92 ALA A O 1
ATOM 698 N N . GLY A 1 93 ? -0.799 5.192 0.148 1.00 85.50 93 GLY A N 1
ATOM 699 C CA . GLY A 1 93 ? -0.783 4.006 1.007 1.00 85.50 93 GLY A CA 1
ATOM 700 C C . GLY A 1 93 ? -0.170 4.277 2.385 1.00 85.50 93 GLY A C 1
ATOM 701 O O . GLY A 1 93 ? -0.757 3.910 3.404 1.00 85.50 93 GLY A O 1
ATOM 702 N N . ALA A 1 94 ? 0.959 4.990 2.438 1.00 88.75 94 ALA A N 1
ATOM 703 C CA . ALA A 1 94 ? 1.608 5.389 3.687 1.00 88.75 94 ALA A CA 1
ATOM 704 C C . ALA A 1 94 ? 0.713 6.301 4.544 1.00 88.75 94 ALA A C 1
ATOM 706 O O . ALA A 1 94 ? 0.575 6.096 5.751 1.00 88.75 94 ALA A O 1
ATOM 707 N N . LEU A 1 95 ? 0.071 7.296 3.927 1.00 90.56 95 LEU A N 1
ATOM 708 C CA . LEU A 1 95 ? -0.840 8.217 4.609 1.00 90.56 95 LEU A CA 1
ATOM 709 C C . LEU A 1 95 ? -2.068 7.490 5.163 1.00 90.56 95 LEU A C 1
ATOM 711 O O . LEU A 1 95 ? -2.459 7.728 6.307 1.00 90.56 95 LEU A O 1
ATOM 715 N N . LEU A 1 96 ? -2.648 6.570 4.387 1.00 87.38 96 LEU A N 1
ATOM 716 C CA . LEU A 1 96 ? -3.750 5.722 4.842 1.00 87.38 96 LEU A CA 1
ATOM 717 C C . LEU A 1 96 ? -3.327 4.849 6.025 1.00 87.38 96 LEU A C 1
ATOM 719 O O . LEU A 1 96 ? -4.047 4.784 7.023 1.00 87.38 96 LEU A O 1
ATOM 723 N N . PHE A 1 97 ? -2.144 4.236 5.955 1.00 88.94 97 PHE A N 1
ATOM 724 C CA . PHE A 1 97 ? -1.581 3.454 7.053 1.00 88.94 97 PHE A CA 1
ATOM 725 C C . PHE A 1 97 ? -1.461 4.282 8.333 1.00 88.94 97 PHE A C 1
ATOM 727 O O . PHE A 1 97 ? -1.974 3.875 9.376 1.00 88.94 97 PHE A O 1
ATOM 734 N N . LEU A 1 98 ? -0.852 5.466 8.252 1.00 89.31 98 LEU A N 1
ATOM 735 C CA . LEU A 1 98 ? -0.694 6.357 9.402 1.00 89.31 98 LEU A CA 1
ATOM 736 C C . LEU A 1 98 ? -2.047 6.825 9.957 1.00 89.31 98 LEU A C 1
ATOM 738 O O . LEU A 1 98 ? -2.225 6.878 11.176 1.00 89.31 98 LEU A O 1
ATOM 742 N N . GLY A 1 99 ? -3.018 7.112 9.087 1.00 87.19 99 GLY A N 1
ATOM 743 C CA . GLY A 1 99 ? -4.370 7.506 9.482 1.00 87.19 99 GLY A CA 1
ATOM 744 C C . GLY A 1 99 ? -5.104 6.405 10.252 1.00 87.19 99 GLY A C 1
ATOM 745 O O . GLY A 1 99 ? -5.600 6.643 11.357 1.00 87.19 99 GLY A O 1
ATOM 746 N N . VAL A 1 100 ? -5.135 5.183 9.711 1.00 86.56 100 VAL A N 1
ATOM 747 C CA . VAL A 1 100 ? -5.804 4.036 10.352 1.00 86.56 100 VAL A CA 1
ATOM 748 C C . VAL A 1 100 ? -5.057 3.589 11.613 1.00 86.56 100 VAL A C 1
ATOM 750 O O . VAL A 1 100 ? -5.686 3.266 12.623 1.00 86.56 100 VAL A O 1
ATOM 753 N N . PHE A 1 101 ? -3.724 3.659 11.614 1.00 86.62 101 PHE A N 1
ATOM 754 C CA . PHE A 1 101 ? -2.915 3.457 12.813 1.00 86.62 101 PHE A CA 1
ATOM 755 C C . PHE A 1 101 ? -3.279 4.456 13.919 1.00 86.62 101 PHE A C 1
ATOM 757 O O . PHE A 1 101 ? -3.565 4.049 15.048 1.00 86.62 101 PHE A O 1
ATOM 764 N N . GLY A 1 102 ? -3.335 5.753 13.603 1.00 85.62 102 GLY A N 1
ATOM 765 C CA . GLY A 1 102 ? -3.718 6.795 14.557 1.00 85.62 102 GLY A CA 1
ATOM 766 C C . GLY A 1 102 ? -5.134 6.601 15.107 1.00 85.62 102 GLY A C 1
ATOM 767 O O . GLY A 1 102 ? -5.349 6.729 16.315 1.00 85.62 102 GLY A O 1
ATOM 768 N N . LEU A 1 103 ? -6.087 6.216 14.251 1.00 86.25 103 LEU A N 1
ATOM 769 C CA . LEU A 1 103 ? -7.444 5.832 14.659 1.00 86.25 103 LEU A CA 1
ATOM 770 C C . LEU A 1 103 ? -7.427 4.663 15.649 1.00 86.25 103 LEU A C 1
ATOM 772 O O . LEU A 1 103 ? -8.056 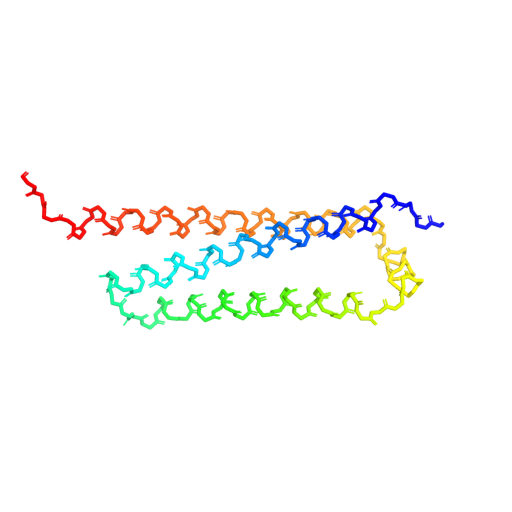4.756 16.702 1.00 86.25 103 LEU A O 1
ATOM 776 N N . SER A 1 104 ? -6.663 3.603 15.363 1.00 84.94 104 SER A N 1
ATOM 777 C CA . SER A 1 104 ? -6.552 2.436 16.251 1.00 84.94 104 SER A CA 1
ATOM 778 C C . SER A 1 104 ? -6.067 2.816 17.648 1.00 84.94 104 SER A C 1
ATOM 780 O O . SER A 1 104 ? -6.674 2.421 18.642 1.00 84.94 104 SER A O 1
ATOM 782 N N . LYS A 1 105 ? -5.056 3.687 17.736 1.00 86.50 105 LYS A N 1
ATOM 783 C CA . LYS A 1 105 ? -4.535 4.185 19.012 1.00 86.50 105 LYS A CA 1
ATOM 784 C C . LYS A 1 105 ? -5.554 5.021 19.779 1.00 86.50 105 LYS A C 1
ATOM 786 O O . LYS A 1 105 ? -5.671 4.860 20.992 1.00 86.50 105 LYS A O 1
ATOM 791 N N . ARG A 1 106 ? -6.309 5.886 19.092 1.00 86.25 106 ARG A N 1
ATOM 792 C CA . ARG A 1 106 ? -7.352 6.705 19.730 1.00 86.25 106 ARG A CA 1
ATOM 793 C C . ARG A 1 106 ? -8.466 5.838 20.304 1.00 86.25 106 ARG A C 1
ATOM 795 O O . ARG A 1 106 ? -8.801 5.994 21.476 1.00 86.25 106 ARG A O 1
ATOM 802 N N . PHE A 1 107 ? -8.977 4.883 19.533 1.00 84.19 107 PHE A N 1
ATOM 803 C CA . PHE A 1 107 ? -10.017 3.981 20.023 1.00 84.19 107 PHE A CA 1
ATOM 804 C C . PHE A 1 107 ? -9.521 3.078 21.156 1.00 84.19 107 PHE A C 1
ATOM 806 O O . PHE A 1 107 ? -10.235 2.893 22.134 1.00 84.19 107 PHE A O 1
ATOM 813 N N . GLU A 1 108 ? -8.276 2.595 21.099 1.00 83.62 108 GLU A N 1
ATOM 814 C CA . GLU A 1 108 ? -7.659 1.875 22.223 1.00 83.62 108 GLU A CA 1
ATOM 815 C C . GLU A 1 108 ? -7.585 2.720 23.498 1.00 83.62 108 GLU A C 1
ATOM 817 O O . GLU A 1 108 ? -7.846 2.203 24.581 1.00 83.62 108 GLU A O 1
ATOM 822 N N . SER A 1 109 ? -7.215 4.001 23.390 1.00 82.12 109 SER A N 1
ATOM 823 C CA . SER A 1 109 ? -7.143 4.891 24.556 1.00 82.12 109 SER A CA 1
ATOM 824 C C . SER A 1 109 ? -8.512 5.196 25.158 1.00 82.12 109 SER A C 1
ATOM 826 O O . SER A 1 109 ? -8.624 5.266 26.374 1.00 82.12 109 SER A O 1
ATOM 828 N N . GLN A 1 110 ? -9.549 5.326 24.326 1.00 79.25 110 GLN A N 1
ATOM 829 C CA . GLN A 1 110 ? -10.917 5.608 24.771 1.00 79.25 110 GLN A CA 1
ATOM 830 C C . GLN A 1 110 ? -11.619 4.372 25.343 1.00 79.25 110 GLN A C 1
ATOM 832 O O . GLN A 1 110 ? -12.489 4.501 26.196 1.00 79.25 110 GLN A O 1
ATOM 837 N N . ALA A 1 111 ? -11.246 3.175 24.886 1.00 71.81 111 ALA A N 1
ATOM 838 C CA . ALA A 1 111 ? -11.793 1.918 25.390 1.00 71.81 111 ALA A CA 1
ATOM 839 C C . ALA A 1 111 ? -11.208 1.501 26.751 1.00 71.81 111 ALA A C 1
ATOM 841 O O . ALA A 1 111 ? -11.764 0.626 27.415 1.00 71.81 111 ALA A O 1
ATOM 842 N N . LYS A 1 112 ? -10.082 2.089 27.175 1.00 66.25 112 LYS A N 1
ATOM 843 C CA . LYS A 1 112 ? -9.535 1.865 28.517 1.00 66.25 112 LYS A CA 1
ATOM 844 C C . LYS A 1 112 ? -10.305 2.728 29.522 1.00 66.25 112 LYS A C 1
ATOM 846 O O . LYS A 1 112 ? -10.421 3.929 29.285 1.00 66.25 112 LYS A O 1
ATOM 851 N N . PRO A 1 113 ? -10.799 2.164 30.641 1.00 52.56 113 PRO A N 1
ATOM 852 C CA . PRO A 1 113 ? -11.368 2.971 31.713 1.00 52.56 113 PRO A CA 1
ATOM 853 C C . PRO A 1 113 ? -10.320 3.986 32.172 1.00 52.56 113 PRO A C 1
ATOM 855 O O . PRO A 1 113 ? -9.170 3.608 32.411 1.00 52.56 113 PRO A O 1
ATOM 858 N N . SER A 1 114 ? -10.697 5.262 32.261 1.00 55.19 114 SER A N 1
ATOM 859 C CA . SER A 1 114 ? -9.887 6.272 32.939 1.00 55.19 114 SER A CA 1
ATOM 860 C C . SER A 1 114 ? -9.674 5.804 34.377 1.00 55.19 114 SER A C 1
ATOM 862 O O . SER A 1 114 ? -10.648 5.704 35.127 1.00 55.19 114 SER A O 1
ATOM 864 N N . ALA A 1 115 ? -8.435 5.428 34.696 1.00 52.47 115 ALA A N 1
ATOM 865 C CA . ALA A 1 115 ? -8.007 5.106 36.052 1.00 52.47 115 ALA A CA 1
ATOM 866 C C . ALA A 1 115 ? -8.080 6.343 36.952 1.00 52.47 115 ALA A C 1
ATOM 868 O O . ALA A 1 115 ? -7.830 7.455 36.429 1.00 52.47 115 ALA A O 1
#

Sequence (115 aa):
MLDPIVLPTLYFIAVLELIFQAGVVFYAYKVTRITGSFRAWTMIIAAFSLLTIQSIVGLVLTLSLPTDQIASLITSVGETTTILSSTVTAIAGALLFLGVFGLSKRFESQAKPSA

Secondary structure (DSSP, 8-state):
---TTHHHHHHHHHHHHHHHHHHHHHHHHHHHHHH---HHHHHHHHHHHHHHHHHHHHHHHHHHS-HHHHHHHHHHH-HHHHHHHHHHHHHHHHHHHHHHHHHHHHHHHHHS---

Foldseek 3Di:
DDDPVLVVLLVVLLVLLLVLLVLLLVLLVLLCVLVPDDPVSVVVSVVSVVVSVVSVVVVVVVVVDDPVVVSVVCVVCDSVNSSVVSNVSSVVSNVSSVVSVVSSVVSVVVSDPDD

=== Feature glossary ===
A reading guide for the features in this record.

Start from the sequence.

  · Sequence gives the chain of amino acids in standard one-letter code (A=alanine, C=cysteine, …, Y=tyrosine), read N→C. It is the only feature that is directly encoded by the gene; all structural features are derived from the folded form of this sequence.

Fold it, and you get atomic coordinates and the backbone conformation that goes with them.

  · The mmCIF table is the protein's shape written out atom by atom. For each backbone N, Cα, C, and carbonyl O, it records an (x, y, z) coordinate triple in Å plus the residue type, chain letter, and residue number.

  · Backbone dihedral angles. Every residue except chain termini has a φ (preceding-C → N → Cα → C) and a ψ (N → Cα → C → next-N). They are reported in degrees following the IUPAC sign convention. Secondary structure is essentially a statement about which (φ, ψ) basin each residue occupies.

  · DSSP 8-state secondary structure assigns each residue one of H (α-helix), G (3₁₀-helix), I (π-helix), E (extended β-strand), B (isolated β-bridge), T (hydrogen-bonded turn), S (bend), or '-' (coil). The assignment is computed from backbone hydrogen-bond geometry via the Kabsch–Sander algorithm.

  · P-SEA three-state annotation labels each residue as helix, strand, or coil based purely on the geometry of the Cα trace. It serves as a fallback when the full backbone (and thus DSSP) is unavailable.

Summarize the fold with a handful of shape descriptors and a per-residue structural alphabet.

  · Radius of gyration (Rg) is the root-mean-square distance of Cα atoms from their centroid — a single number for overall size and compactness. A globular domain of N residues has Rg ≈ 2.2·N^0.38 Å; an extended or disordered chain has a much larger Rg. The Cα contact count is the number of residue pairs whose Cα atoms are within 8 Å and are more than four positions apart in sequence — a standard proxy for tertiary packing density. The bounding box is the smallest axis-aligned box enclosing all Cα atoms.

  · Foldseek's 3Di representation compresses backbone geometry into a per-residue letter drawn from a learned twenty-state alphabet. It captures the tertiary interaction pattern around each residue — which residues are packed against it in space, regardless of where they are in sequence.

  · Accessible surface area quantifies burial. A residue with SASA near zero is packed into the hydrophobic core; one with SASA >100 Å² sits on the surface. Computed here via the Shrake–Rupley numerical algorithm with a 1.4 Å probe.

Ask how reliable the model is.

  · For AlphaFold models, the B-factor field carries pLDDT — the model's own estimate of local accuracy on a 0–100 scale. Regions with pLDDT<50 should be treated as essentially unmodeled; they often correspond to intrinsically disordered segments.

  · For experimental (PDB) structures, the B-factor (temperature factor) quantifies the positional spread of each atom in the crystal — a combination of thermal vibration and static disorder — in units of Å². High B-factors mark flexible loops or poorly resolved regions; low B-factors mark the rigid, well-ordered core.

  · PAE(i, j) answers: if I align the predicted and true structures on residue i, how far off (in Å) do I expect residue j to be? A block-diagonal PAE matrix with low values on the blocks and high values off-diagonal is the signature of a multi-domain protein with confidently predicted domains but uncertain inter-domain orientation.

Place it in context: what it resembles, what it is annotated as, and how it looks.

  · Structural nearest neighbors (via Foldseek easy-search vs the PDB). Reported per hit: target PDB id, E-value, and alignment TM-score. A TM-score above ~0.5 is the conventional threshold for 'same fold'.

  · Functional annotations link the protein to curated databases. InterPro entries identify conserved domains and families by matching the sequence against member-database signatures (Pfam, PROSITE, CDD, …). Gene Ontology (GO) terms describe molecular function, biological process, and cellular component in a controlled vocabulary. CATH places the structure in a hierarchical fold classification (Class/Architecture/Topology/Homologous-superfamily). The organism is the source species.

  · Plot images: a contact map (which residues are close in 3D, as an N×N binary image), a Ramachandran scatter (backbone torsion angles, revealing secondary-structure composition at a glance), and — for AlphaFold structures — a PAE heatmap (pairwise prediction confidence).

  · Structure images are PyMOL renders from six orthogonal camera directions. Cartoon representation draws helices as coils and strands as arrows; sticks shows the backbone as bonds; surface shows the solvent-excluded envelope. Rainbow coloring maps sequence position to hue (blue→red, N→C); chain coloring assigns a distinct color per polypeptide.